Protein AF-A0A6H9IT28-F1 (afdb_monomer_lite)

Foldseek 3Di:
DVCPVVDPLVVVLPDDADEDEEDDPSVVVQVCNCVSNVGHYDYDHDPVCVPPDPDD

Sequence (56 aa):
MEALSLIDWDRIKELPPKWIFGYSDISTLSFAYTTITGNASAHGTNFIELSAPGWD

Radius of gyration: 13.31 Å; chains: 1; bounding box: 39×15×27 Å

Structure (mmCIF, N/CA/C/O backbone):
data_AF-A0A6H9IT28-F1
#
_entry.id   AF-A0A6H9IT28-F1
#
loop_
_atom_site.group_PDB
_atom_site.id
_atom_site.type_symbol
_atom_site.label_atom_id
_atom_site.label_alt_id
_atom_site.label_comp_id
_atom_site.label_asym_id
_atom_site.label_entity_id
_atom_site.label_seq_id
_atom_site.pdbx_PDB_ins_code
_atom_site.Cartn_x
_atom_site.Cartn_y
_atom_site.Cartn_z
_atom_site.occupancy
_atom_site.B_iso_or_equiv
_atom_site.auth_seq_id
_atom_site.auth_comp_id
_atom_site.auth_asym_id
_atom_site.auth_atom_id
_atom_site.pdbx_PDB_model_num
ATOM 1 N N . MET A 1 1 ? -7.626 4.063 -10.803 1.00 74.56 1 MET A N 1
ATOM 2 C CA . MET A 1 1 ? -8.751 4.595 -9.995 1.00 74.56 1 MET A CA 1
ATOM 3 C C . MET A 1 1 ? -10.000 3.736 -10.139 1.00 74.56 1 MET A C 1
ATOM 5 O O . MET A 1 1 ? -10.536 3.341 -9.117 1.00 74.56 1 MET A O 1
ATOM 9 N N . GLU A 1 2 ? -10.389 3.373 -11.366 1.00 90.69 2 GLU A N 1
ATOM 10 C CA . GLU A 1 2 ? -11.516 2.469 -11.685 1.00 90.69 2 GLU A CA 1
ATOM 11 C C . GLU A 1 2 ? -11.601 1.219 -10.786 1.00 90.69 2 GLU A C 1
ATOM 13 O O . GLU A 1 2 ? -12.665 0.880 -10.290 1.00 90.69 2 GLU A O 1
ATOM 18 N N . ALA A 1 3 ? -10.468 0.559 -10.512 1.00 92.94 3 ALA A N 1
ATOM 19 C CA . ALA A 1 3 ? -10.446 -0.678 -9.729 1.00 92.94 3 ALA A CA 1
ATOM 20 C C . ALA A 1 3 ? -10.746 -0.498 -8.227 1.00 92.94 3 ALA A C 1
ATOM 22 O O . ALA A 1 3 ? -11.107 -1.468 -7.568 1.00 92.94 3 ALA A O 1
ATOM 23 N N . LEU A 1 4 ? -10.597 0.708 -7.660 1.00 96.56 4 LEU A N 1
ATOM 24 C CA . LEU A 1 4 ? -10.725 0.913 -6.208 1.00 96.56 4 LEU A CA 1
ATOM 25 C C . LEU A 1 4 ? -12.153 0.686 -5.698 1.00 96.56 4 LEU A C 1
ATOM 27 O O . LEU A 1 4 ? -12.328 0.263 -4.557 1.00 96.56 4 LEU A O 1
ATOM 31 N N . SER A 1 5 ? -13.159 0.963 -6.532 1.00 95.62 5 SER A N 1
ATOM 32 C CA . SER A 1 5 ? -14.576 0.771 -6.195 1.00 95.62 5 SER A CA 1
ATOM 33 C C . SER A 1 5 ? -14.994 -0.700 -6.171 1.00 95.62 5 SER A C 1
ATOM 35 O O . SER A 1 5 ? -16.048 -1.021 -5.633 1.00 95.62 5 SER A O 1
ATOM 37 N N . LEU A 1 6 ? -14.175 -1.590 -6.736 1.00 97.62 6 LEU A N 1
ATOM 38 C CA . LEU A 1 6 ? -14.434 -3.029 -6.796 1.00 97.62 6 LEU A CA 1
ATOM 39 C C . LEU A 1 6 ? -13.837 -3.789 -5.601 1.00 97.62 6 LEU A C 1
ATOM 41 O O . LEU A 1 6 ? -14.059 -4.990 -5.468 1.00 97.62 6 LEU A O 1
ATOM 45 N N . ILE A 1 7 ? -13.052 -3.118 -4.753 1.00 97.12 7 ILE A N 1
ATOM 46 C CA . ILE A 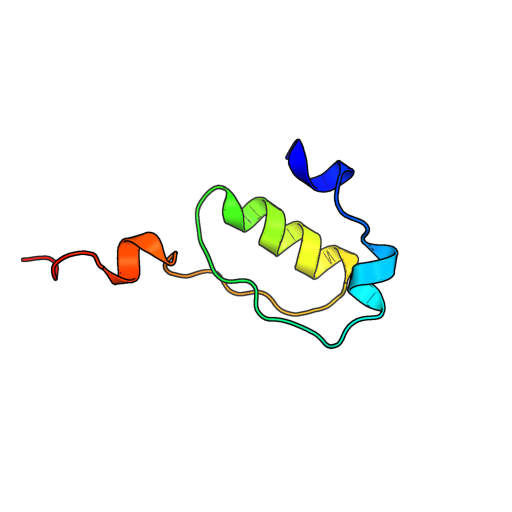1 7 ? -12.379 -3.730 -3.604 1.00 97.12 7 ILE A CA 1
ATOM 47 C C . ILE A 1 7 ? -13.315 -3.711 -2.391 1.00 97.12 7 ILE A C 1
ATOM 49 O O . ILE A 1 7 ? -13.819 -2.660 -1.999 1.00 97.12 7 ILE A O 1
ATOM 53 N N . ASP A 1 8 ? -13.486 -4.870 -1.753 1.00 98.00 8 ASP A N 1
ATOM 54 C CA . ASP A 1 8 ? -14.169 -4.989 -0.463 1.00 98.00 8 ASP A CA 1
ATOM 55 C C . ASP A 1 8 ? -13.237 -4.547 0.679 1.00 98.00 8 ASP A C 1
ATOM 57 O O . ASP A 1 8 ? -12.495 -5.333 1.274 1.00 98.00 8 ASP A O 1
ATOM 61 N N . TRP A 1 9 ? -13.236 -3.244 0.952 1.00 97.81 9 TRP A N 1
ATOM 62 C CA . TRP A 1 9 ? -12.374 -2.635 1.965 1.00 97.81 9 TRP A CA 1
ATOM 63 C C . TRP A 1 9 ? -12.704 -3.067 3.392 1.00 97.81 9 TRP A C 1
ATOM 65 O O . TRP A 1 9 ? -11.804 -3.101 4.236 1.00 97.81 9 TRP A O 1
ATOM 75 N N . ASP A 1 10 ? -13.965 -3.391 3.674 1.00 98.00 10 ASP A N 1
ATOM 76 C CA . ASP A 1 10 ? -14.371 -3.862 4.995 1.00 98.00 10 ASP A CA 1
ATOM 77 C C . ASP A 1 10 ? -13.770 -5.236 5.262 1.00 98.00 10 ASP A C 1
ATOM 79 O O . ASP A 1 10 ? -13.118 -5.423 6.293 1.00 98.00 10 ASP A O 1
ATOM 83 N N . ARG A 1 11 ? -13.824 -6.137 4.276 1.00 97.94 11 ARG A N 1
ATOM 84 C CA . ARG A 1 11 ? -13.149 -7.428 4.382 1.00 97.94 11 ARG A CA 1
ATOM 85 C C . ARG A 1 11 ? -11.633 -7.296 4.518 1.00 97.94 11 ARG A C 1
ATOM 87 O O . ARG A 1 11 ? -11.029 -8.034 5.292 1.00 97.94 11 ARG A O 1
ATOM 94 N N . ILE A 1 12 ? -10.999 -6.371 3.794 1.00 97.75 12 ILE A N 1
ATOM 95 C CA . ILE A 1 12 ? -9.544 -6.155 3.888 1.00 97.75 12 ILE A CA 1
ATOM 96 C C . ILE A 1 12 ? -9.124 -5.713 5.300 1.00 97.75 12 ILE A C 1
ATOM 98 O O . ILE A 1 12 ? -8.096 -6.185 5.785 1.00 97.75 12 ILE A O 1
ATOM 102 N N . LYS A 1 13 ? -9.909 -4.862 5.977 1.00 97.44 13 LYS A N 1
ATOM 103 C CA . LYS A 1 13 ? -9.615 -4.396 7.349 1.00 97.44 13 LYS A CA 1
ATOM 104 C C . LYS A 1 13 ? -9.658 -5.512 8.399 1.00 97.44 13 LYS A C 1
ATOM 106 O O . LYS A 1 13 ? -9.007 -5.387 9.431 1.00 97.44 13 LYS A O 1
ATOM 111 N N . GLU A 1 14 ? -10.400 -6.592 8.153 1.00 97.81 14 GLU A N 1
ATOM 112 C CA . GLU A 1 14 ? -10.475 -7.751 9.058 1.00 97.81 14 GLU A CA 1
ATOM 113 C C . GLU A 1 14 ? -9.273 -8.697 8.934 1.00 97.81 14 GLU A C 1
ATOM 115 O O . GLU A 1 14 ? -9.040 -9.539 9.805 1.00 97.81 14 GLU A O 1
ATOM 120 N N . LEU A 1 15 ? -8.528 -8.613 7.831 1.00 97.50 15 LEU A N 1
ATOM 121 C CA . LEU A 1 15 ? -7.386 -9.480 7.583 1.00 97.50 15 LEU A CA 1
ATOM 122 C C . LEU A 1 15 ? -6.128 -8.938 8.278 1.00 97.50 15 LEU A C 1
ATOM 124 O O . LEU A 1 15 ? -5.975 -7.727 8.442 1.00 97.50 15 LEU A O 1
ATOM 128 N N . PRO A 1 16 ? -5.167 -9.812 8.632 1.00 97.88 16 PRO A N 1
ATOM 129 C CA . PRO A 1 16 ? -3.857 -9.361 9.079 1.00 97.88 16 PRO A CA 1
ATOM 130 C C . PRO A 1 16 ? -3.205 -8.441 8.032 1.00 97.88 16 PRO A C 1
ATOM 132 O O . PRO A 1 16 ? -3.290 -8.756 6.836 1.00 97.88 16 PRO A O 1
ATOM 135 N N . PRO A 1 17 ? -2.517 -7.360 8.448 1.00 96.88 17 PRO A N 1
ATOM 136 C CA . PRO A 1 17 ? -1.874 -6.430 7.527 1.00 96.88 17 PRO A CA 1
ATOM 137 C C . PRO A 1 17 ? -0.935 -7.136 6.547 1.00 96.88 17 PRO A C 1
ATOM 139 O O . PRO A 1 17 ? -0.155 -8.017 6.920 1.00 96.88 17 PRO A O 1
ATOM 142 N N . LYS A 1 18 ? -1.001 -6.726 5.279 1.00 95.75 18 LYS A N 1
ATOM 143 C CA . LYS A 1 18 ? -0.135 -7.226 4.206 1.00 95.75 18 LYS A CA 1
ATOM 144 C C . LYS A 1 18 ? 0.628 -6.085 3.556 1.00 95.75 18 LYS A C 1
ATOM 146 O O . LYS A 1 18 ? 0.152 -4.953 3.499 1.00 95.75 18 LYS A O 1
ATOM 151 N N . TRP A 1 19 ? 1.802 -6.417 3.038 1.00 95.56 19 TRP A N 1
ATOM 152 C CA . TRP A 1 19 ? 2.617 -5.486 2.280 1.00 95.56 19 TRP A CA 1
ATOM 153 C C . TRP A 1 19 ? 2.066 -5.289 0.869 1.00 95.56 19 TRP A C 1
ATOM 155 O O . TRP A 1 19 ? 1.839 -6.260 0.148 1.00 95.56 19 TRP A O 1
ATOM 165 N N . ILE A 1 20 ? 1.917 -4.025 0.474 1.00 96.19 20 ILE A N 1
ATOM 166 C CA . ILE A 1 20 ? 1.741 -3.609 -0.918 1.00 96.19 20 ILE A CA 1
ATOM 167 C C . ILE A 1 20 ? 2.983 -2.809 -1.307 1.00 96.19 20 ILE A C 1
ATOM 169 O O . ILE A 1 20 ? 3.310 -1.816 -0.651 1.00 96.19 20 ILE A O 1
ATOM 173 N N . PHE A 1 21 ? 3.663 -3.274 -2.355 1.00 95.88 21 PHE A N 1
ATOM 174 C CA . PHE A 1 21 ? 4.851 -2.661 -2.941 1.00 95.88 21 PHE A CA 1
ATOM 175 C C . PHE A 1 21 ? 4.609 -2.372 -4.420 1.00 95.88 21 PHE A C 1
ATOM 177 O O . PHE A 1 21 ? 4.011 -3.187 -5.124 1.00 95.88 21 PHE A O 1
ATOM 184 N N . GLY A 1 22 ? 5.102 -1.229 -4.880 1.00 95.88 22 GLY A N 1
ATOM 185 C CA . GLY A 1 22 ? 5.108 -0.862 -6.291 1.00 95.88 22 GLY A CA 1
ATOM 186 C C . GLY A 1 22 ? 5.220 0.643 -6.496 1.00 95.88 22 GLY A C 1
ATOM 187 O O . GLY A 1 22 ? 5.234 1.419 -5.535 1.00 95.88 22 GLY A O 1
ATOM 188 N N . TYR A 1 23 ? 5.282 1.056 -7.758 1.00 95.69 23 TYR A N 1
ATOM 189 C CA . TYR A 1 23 ? 5.333 2.461 -8.167 1.00 95.69 23 TYR A CA 1
ATOM 190 C C . TYR A 1 23 ? 4.330 2.756 -9.288 1.00 95.69 23 TYR A C 1
ATOM 192 O O . TYR A 1 23 ? 3.530 1.902 -9.671 1.00 95.69 23 TYR A O 1
ATOM 200 N N . SER A 1 24 ? 4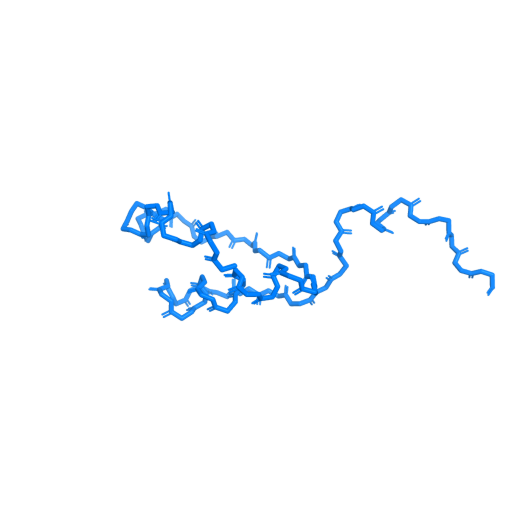.352 3.987 -9.814 1.00 96.00 24 SER A N 1
ATOM 201 C CA . SER A 1 24 ? 3.453 4.424 -10.890 1.00 96.00 24 SER A CA 1
ATOM 202 C C . SER A 1 24 ? 1.983 4.255 -10.470 1.00 96.00 24 SER A C 1
ATOM 204 O O . SER A 1 24 ? 1.642 4.621 -9.340 1.00 96.00 24 SER A O 1
ATOM 206 N N . ASP A 1 25 ? 1.129 3.678 -11.316 1.00 95.50 25 ASP A N 1
ATOM 207 C CA . ASP A 1 25 ? -0.299 3.451 -11.063 1.00 95.50 25 ASP A CA 1
ATOM 208 C C . ASP A 1 25 ? -0.589 2.705 -9.752 1.00 95.50 25 ASP A C 1
ATOM 210 O O . ASP A 1 25 ? -1.599 2.986 -9.096 1.00 95.50 25 ASP A O 1
ATOM 214 N N . ILE A 1 26 ? 0.315 1.821 -9.306 1.00 96.44 26 ILE A N 1
ATOM 215 C CA . ILE A 1 26 ? 0.183 1.105 -8.026 1.00 96.44 26 ILE A CA 1
ATOM 216 C C . ILE A 1 26 ? 0.178 2.075 -6.839 1.00 96.44 26 ILE A C 1
ATOM 218 O O . ILE A 1 26 ? -0.491 1.815 -5.842 1.00 96.44 26 ILE A O 1
ATOM 222 N N . SER A 1 27 ? 0.810 3.246 -6.961 1.00 96.75 27 SER A N 1
ATOM 223 C CA . SER A 1 27 ? 0.815 4.273 -5.907 1.00 96.75 27 SER A CA 1
ATOM 224 C C . SER A 1 27 ? -0.598 4.750 -5.556 1.00 96.75 27 SER A C 1
ATOM 226 O O . SER A 1 27 ? -0.863 5.083 -4.403 1.00 96.75 27 SER A O 1
ATOM 228 N N . THR A 1 28 ? -1.529 4.720 -6.518 1.00 97.00 28 THR A N 1
ATOM 229 C CA . THR A 1 28 ? -2.945 5.034 -6.269 1.00 97.00 28 THR A CA 1
ATOM 230 C C . THR A 1 28 ? -3.578 4.017 -5.316 1.00 97.00 28 THR A C 1
ATOM 232 O O . THR A 1 28 ? -4.300 4.3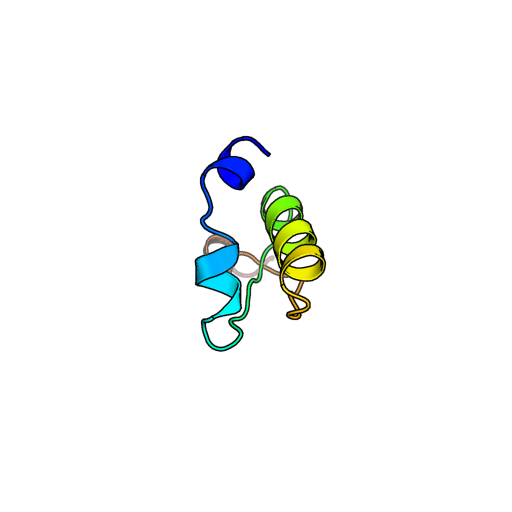97 -4.393 1.00 97.00 28 THR A O 1
ATOM 235 N N . LEU A 1 29 ? -3.290 2.725 -5.510 1.00 97.12 29 LEU A N 1
ATOM 236 C CA . LEU A 1 29 ? -3.756 1.660 -4.622 1.00 97.12 29 LEU A CA 1
ATOM 237 C C . LEU A 1 29 ? -3.061 1.734 -3.260 1.00 97.12 29 LEU A C 1
ATOM 239 O O . LEU A 1 29 ? -3.739 1.647 -2.240 1.00 97.12 29 LEU A O 1
ATOM 243 N N . SER A 1 30 ? -1.741 1.935 -3.234 1.00 97.38 30 SER A N 1
ATOM 244 C CA . SER A 1 30 ? -0.958 2.051 -1.997 1.00 97.38 30 SER A CA 1
ATOM 245 C C . SER A 1 30 ? -1.453 3.195 -1.109 1.00 97.38 30 SER A C 1
ATOM 247 O O . SER A 1 30 ? -1.636 3.008 0.097 1.00 97.38 30 SER A O 1
ATOM 249 N N . PHE A 1 31 ? -1.744 4.358 -1.702 1.00 97.56 31 PHE A N 1
ATOM 250 C CA . PHE A 1 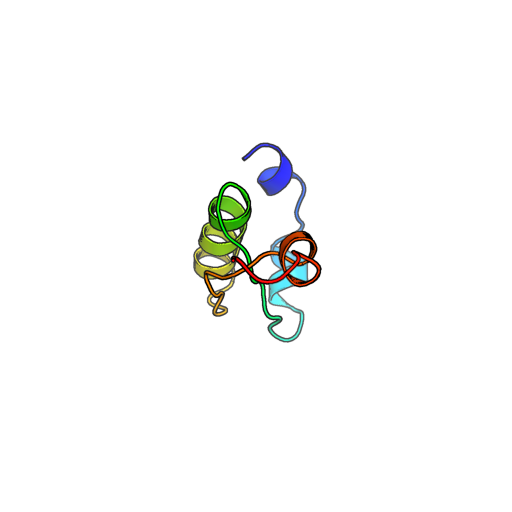31 ? -2.325 5.492 -0.986 1.00 97.56 31 PHE A CA 1
ATOM 251 C C . PHE A 1 31 ? -3.699 5.143 -0.403 1.00 97.56 31 PHE A C 1
ATOM 253 O O . PHE A 1 31 ? -3.891 5.252 0.807 1.00 97.56 31 PHE A O 1
ATOM 260 N N . ALA A 1 32 ? -4.624 4.647 -1.233 1.00 97.75 32 ALA A N 1
ATOM 261 C CA . ALA A 1 32 ? -5.968 4.281 -0.785 1.00 97.75 32 ALA A CA 1
ATOM 262 C C . ALA A 1 32 ? -5.941 3.213 0.320 1.00 97.75 32 ALA A C 1
ATOM 264 O O . ALA A 1 32 ? -6.584 3.382 1.353 1.00 97.75 32 ALA A O 1
ATOM 265 N N . TYR A 1 33 ? -5.147 2.154 0.145 1.00 98.00 33 TYR A N 1
ATOM 266 C CA . TYR A 1 33 ? -4.964 1.103 1.144 1.00 98.00 33 TYR A CA 1
ATOM 267 C C . TYR A 1 33 ? -4.474 1.675 2.475 1.00 98.00 33 TYR A C 1
ATOM 269 O O . TYR A 1 33 ? -5.071 1.386 3.513 1.00 98.00 33 TYR A O 1
ATOM 277 N N . THR A 1 34 ? -3.454 2.538 2.448 1.00 98.25 34 THR A N 1
ATOM 278 C CA . THR A 1 34 ? -2.902 3.151 3.665 1.00 98.25 34 THR A CA 1
ATOM 279 C C . THR A 1 34 ? -3.938 4.020 4.372 1.00 98.25 34 THR A C 1
ATOM 281 O O . THR A 1 34 ? -4.141 3.880 5.575 1.00 98.25 34 THR A O 1
ATOM 284 N N . THR A 1 35 ? -4.641 4.885 3.640 1.00 98.31 35 THR A N 1
ATOM 285 C CA . THR A 1 35 ? -5.618 5.811 4.230 1.00 98.31 35 THR A CA 1
ATOM 286 C C . THR A 1 35 ? -6.876 5.107 4.737 1.00 98.31 35 THR A C 1
ATOM 288 O O . THR A 1 35 ? -7.406 5.492 5.775 1.00 98.31 35 THR A O 1
ATOM 291 N N . ILE A 1 36 ? -7.362 4.081 4.033 1.00 98.00 36 ILE A N 1
ATOM 292 C CA . ILE A 1 36 ? -8.606 3.382 4.390 1.00 98.00 36 ILE A CA 1
ATOM 293 C C . ILE A 1 36 ? -8.379 2.376 5.521 1.00 98.00 36 ILE A C 1
ATOM 295 O O . ILE A 1 36 ? -9.226 2.243 6.403 1.00 98.00 36 ILE A O 1
ATOM 299 N N . THR A 1 37 ? -7.262 1.644 5.491 1.00 97.88 37 THR A N 1
ATOM 300 C CA . THR A 1 37 ? -7.014 0.539 6.434 1.00 97.88 37 THR A CA 1
ATOM 301 C C . THR A 1 37 ? -6.121 0.933 7.609 1.00 97.88 37 THR A C 1
ATOM 303 O O . THR A 1 37 ? -6.112 0.235 8.616 1.00 97.88 37 THR A O 1
ATOM 306 N N . GLY A 1 38 ? -5.359 2.026 7.491 1.00 97.94 38 GLY A N 1
ATOM 307 C CA . GLY A 1 38 ? -4.316 2.402 8.451 1.00 97.94 38 GLY A CA 1
ATOM 308 C C . GLY A 1 38 ? -3.042 1.554 8.353 1.00 97.94 38 GLY A C 1
ATOM 309 O O . GLY A 1 38 ? -2.087 1.803 9.086 1.00 97.94 38 GLY A O 1
ATOM 310 N N . ASN A 1 39 ? -2.998 0.567 7.453 1.00 98.06 39 ASN A N 1
ATOM 311 C CA . ASN A 1 39 ? -1.840 -0.301 7.274 1.00 98.06 39 ASN A CA 1
ATOM 312 C C . ASN A 1 39 ? -0.764 0.378 6.427 1.00 98.06 39 ASN A C 1
ATOM 314 O O . ASN A 1 39 ? -1.057 1.086 5.468 1.00 98.06 39 ASN A O 1
ATOM 318 N N . ALA A 1 40 ? 0.502 0.107 6.736 1.00 97.94 40 ALA A N 1
ATOM 319 C CA . ALA A 1 40 ? 1.608 0.627 5.944 1.00 97.94 40 ALA A CA 1
ATOM 320 C C . ALA A 1 40 ? 1.656 -0.003 4.539 1.00 97.94 40 ALA A C 1
ATOM 322 O O . ALA A 1 40 ? 1.430 -1.202 4.358 1.00 97.94 40 ALA A O 1
ATOM 323 N N . SER A 1 41 ? 2.026 0.813 3.555 1.00 97.81 41 SER A N 1
ATOM 324 C CA . SER A 1 41 ? 2.453 0.394 2.218 1.00 97.81 41 SER A CA 1
ATOM 325 C C . SER A 1 41 ? 3.815 1.013 1.903 1.00 97.81 41 SER A C 1
ATOM 327 O O . SER A 1 41 ? 4.276 1.901 2.626 1.00 97.81 41 SER A O 1
ATOM 329 N N . ALA A 1 42 ? 4.477 0.545 0.848 1.00 96.94 42 ALA A N 1
ATOM 330 C CA . ALA A 1 42 ? 5.785 1.056 0.459 1.00 96.94 42 ALA A CA 1
ATOM 331 C C . ALA A 1 42 ? 5.864 1.318 -1.047 1.00 96.94 42 ALA A C 1
ATOM 333 O O . ALA A 1 42 ? 5.383 0.537 -1.868 1.00 96.94 42 ALA A O 1
ATOM 334 N N . HIS A 1 43 ? 6.510 2.426 -1.403 1.00 96.75 43 HIS A N 1
ATOM 335 C CA . HIS A 1 43 ? 6.881 2.709 -2.782 1.00 96.75 43 HIS A CA 1
ATOM 336 C C . HIS A 1 43 ? 8.168 1.956 -3.123 1.00 96.75 43 HIS A C 1
ATOM 338 O O . HIS A 1 43 ? 9.126 1.992 -2.350 1.00 96.75 43 HIS A O 1
ATOM 344 N N . GLY A 1 44 ? 8.202 1.273 -4.263 1.00 92.19 44 GLY A N 1
ATOM 345 C CA . GLY A 1 44 ? 9.365 0.481 -4.654 1.00 92.19 44 GLY A CA 1
ATOM 346 C C . GLY A 1 44 ? 9.186 -0.210 -5.996 1.00 92.19 44 GLY A C 1
ATOM 347 O O . GLY A 1 44 ? 8.179 -0.017 -6.670 1.00 92.19 44 GLY A O 1
ATOM 348 N N . THR A 1 45 ? 10.178 -1.010 -6.371 1.00 92.00 45 THR A N 1
ATOM 349 C CA . THR A 1 45 ? 10.230 -1.760 -7.631 1.00 92.00 45 THR A CA 1
ATOM 350 C C . THR A 1 45 ? 9.043 -2.722 -7.758 1.00 92.00 45 THR A C 1
ATOM 352 O O . THR A 1 45 ? 8.711 -3.415 -6.792 1.00 92.00 45 THR A O 1
ATOM 355 N N . ASN A 1 46 ? 8.399 -2.790 -8.928 1.00 93.19 46 ASN A N 1
ATOM 356 C CA . ASN A 1 46 ? 7.367 -3.792 -9.178 1.00 93.19 46 ASN A CA 1
ATOM 357 C C . ASN A 1 46 ? 8.015 -5.150 -9.459 1.00 93.19 46 ASN A C 1
ATOM 359 O O . ASN A 1 46 ? 9.195 -5.280 -9.786 1.00 93.19 46 ASN A O 1
ATOM 363 N N . PHE A 1 47 ? 7.194 -6.194 -9.380 1.00 91.75 47 PHE A N 1
ATOM 364 C CA . PHE A 1 47 ? 7.640 -7.561 -9.620 1.00 91.75 47 PHE A CA 1
ATOM 365 C C . PHE A 1 47 ? 8.297 -7.750 -10.998 1.00 91.75 47 PHE A C 1
ATOM 367 O O . PHE A 1 47 ? 9.269 -8.491 -11.110 1.00 91.75 47 PHE A O 1
ATOM 374 N N . ILE A 1 48 ? 7.802 -7.069 -12.039 1.00 89.12 48 ILE A N 1
ATOM 375 C CA . ILE A 1 48 ? 8.314 -7.247 -13.402 1.00 89.12 48 ILE A CA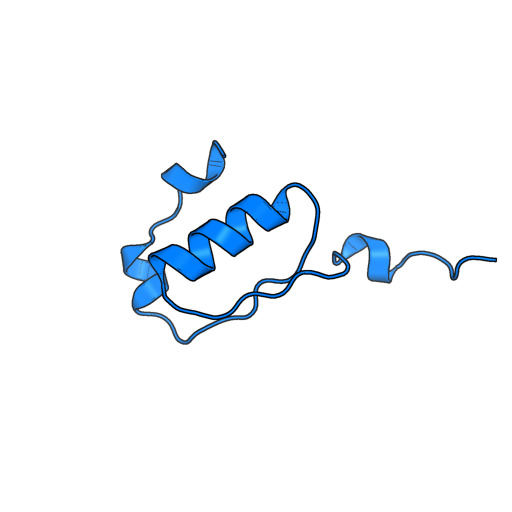 1
ATOM 376 C C . ILE A 1 48 ? 9.751 -6.731 -13.549 1.00 89.12 48 ILE A C 1
ATOM 378 O O . ILE A 1 48 ? 10.558 -7.374 -14.223 1.00 89.12 48 ILE A O 1
ATOM 382 N N . GLU A 1 49 ? 10.119 -5.649 -12.855 1.00 89.25 49 GLU A N 1
ATOM 383 C CA . GLU A 1 49 ? 11.479 -5.110 -12.936 1.00 89.25 49 GLU A CA 1
ATOM 384 C C . GLU A 1 49 ? 12.480 -5.867 -12.049 1.00 89.25 49 GLU A C 1
ATOM 386 O O . GLU A 1 49 ? 13.682 -5.688 -12.211 1.00 89.25 49 GLU A O 1
ATOM 391 N N . LEU A 1 50 ? 12.035 -6.784 -11.178 1.00 85.88 50 LEU A N 1
ATOM 392 C CA . LEU A 1 50 ? 12.956 -7.684 -10.462 1.00 85.88 50 LEU A CA 1
ATOM 393 C C . LEU A 1 50 ? 13.693 -8.642 -11.408 1.00 85.88 50 LEU A C 1
ATOM 395 O O . LEU A 1 50 ? 14.741 -9.175 -11.055 1.00 85.88 50 LEU A O 1
ATOM 399 N N . SER A 1 51 ? 13.139 -8.859 -12.603 1.00 84.25 51 SER A N 1
ATOM 400 C CA . SER A 1 51 ? 13.776 -9.627 -13.675 1.00 84.25 51 SER A CA 1
ATOM 401 C C . SER A 1 51 ? 14.551 -8.763 -14.670 1.00 84.25 51 SER A C 1
ATOM 403 O O . SER A 1 51 ? 15.084 -9.302 -15.642 1.00 84.25 51 SER A O 1
ATOM 405 N N . ALA A 1 52 ? 14.608 -7.442 -14.462 1.00 76.50 52 ALA A N 1
ATOM 406 C CA . ALA A 1 52 ? 15.329 -6.568 -15.371 1.00 76.50 52 ALA A CA 1
ATOM 407 C C . ALA A 1 52 ? 16.813 -6.973 -15.388 1.00 76.50 52 ALA A C 1
ATOM 409 O O . ALA A 1 52 ? 17.408 -7.136 -14.315 1.00 76.50 52 ALA A O 1
ATOM 410 N N . PRO A 1 53 ? 17.424 -7.151 -16.575 1.00 77.00 53 PRO A N 1
ATOM 411 C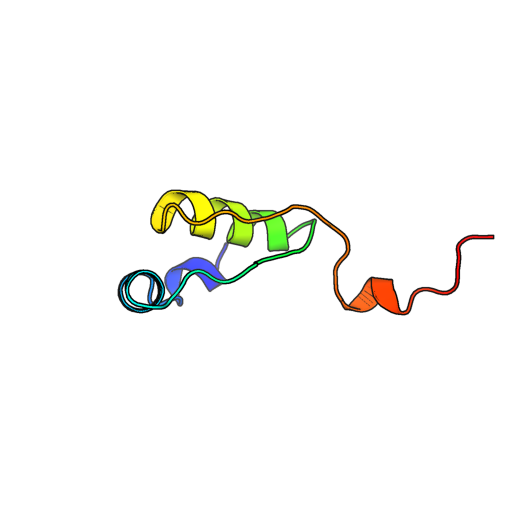 CA . PRO A 1 53 ? 18.868 -7.285 -16.647 1.00 77.00 53 PRO A CA 1
ATOM 412 C C . PRO A 1 53 ? 19.485 -6.056 -15.973 1.00 77.00 53 PRO A C 1
ATOM 414 O O . PRO A 1 53 ? 18.952 -4.949 -16.091 1.00 77.00 53 PRO A O 1
ATOM 417 N N . GLY A 1 54 ? 20.544 -6.281 -15.187 1.00 71.06 54 GLY A N 1
ATOM 418 C CA . GLY A 1 54 ? 21.231 -5.204 -14.480 1.00 71.06 54 GLY A CA 1
ATOM 419 C C . GLY A 1 54 ? 21.531 -4.070 -15.452 1.00 71.06 54 GLY A C 1
ATOM 420 O O . GLY A 1 54 ? 21.952 -4.337 -16.572 1.00 71.06 54 GLY A O 1
ATOM 421 N N . TRP A 1 55 ? 21.243 -2.838 -15.036 1.00 65.31 55 TRP A N 1
ATOM 422 C CA . TRP A 1 55 ? 21.571 -1.666 -15.838 1.00 65.31 55 TRP A CA 1
ATOM 423 C C . TRP A 1 55 ? 23.087 -1.616 -16.027 1.00 65.31 55 TRP A C 1
ATOM 425 O O . TRP A 1 55 ? 23.820 -1.606 -15.036 1.00 65.31 55 TRP A O 1
ATOM 435 N N . ASP A 1 56 ? 23.508 -1.638 -17.288 1.00 58.94 56 ASP A N 1
ATOM 436 C CA . ASP A 1 56 ? 24.869 -1.384 -17.760 1.00 58.94 56 ASP A CA 1
ATOM 437 C C . ASP A 1 56 ? 25.450 -0.092 -17.153 1.00 58.94 56 ASP A C 1
ATOM 439 O O . ASP A 1 56 ? 24.735 0.942 -17.137 1.00 58.94 56 ASP A O 1
#

Secondary structure (DSSP, 8-state):
-GGGGGS-HHHHHHSPP---EE-TTHHHHHHHHHHHH----EE---GGGGGSPPP-

pLDDT: mean 93.05, std 8.62, range [58.94, 98.31]